Protein AF-A0A941DED6-F1 (afdb_monomer)

Sequence (105 aa):
MNHPIEPNIDALLRDVYDGPVADDGFTVRVMQKIPAQRKTHHSYLFIAFVVGLLALMWQVLSSSLFEKAWHDLAQAQFSVTVMVLFAVFFGASLLISAWVLTEAE

Structure (mmCIF, N/CA/C/O backbone):
data_AF-A0A941DED6-F1
#
_entry.id   AF-A0A941DED6-F1
#
loop_
_atom_site.group_PDB
_atom_site.id
_atom_site.type_symbol
_atom_site.label_atom_id
_atom_site.label_alt_id
_atom_site.label_comp_id
_atom_site.label_asym_id
_atom_site.label_entity_id
_atom_site.label_seq_id
_atom_site.pdbx_PDB_ins_code
_atom_site.Cartn_x
_atom_site.Cartn_y
_atom_site.Cartn_z
_atom_site.occupancy
_atom_site.B_iso_or_equiv
_atom_site.auth_seq_id
_atom_site.auth_comp_id
_atom_site.auth_asym_id
_atom_site.auth_atom_id
_atom_site.pdbx_PDB_model_num
ATOM 1 N N . MET A 1 1 ? 20.678 38.921 -19.010 1.00 34.88 1 MET A N 1
ATOM 2 C CA . MET A 1 1 ? 21.419 38.672 -20.264 1.00 34.88 1 MET A CA 1
ATOM 3 C C . MET A 1 1 ? 21.298 37.176 -20.524 1.00 34.88 1 MET A C 1
ATOM 5 O O . MET A 1 1 ? 21.997 36.413 -19.876 1.00 34.88 1 MET A O 1
ATOM 9 N N . ASN A 1 2 ? 20.315 36.749 -21.320 1.00 37.78 2 ASN A N 1
ATOM 10 C CA . ASN A 1 2 ? 20.010 35.327 -21.524 1.00 37.78 2 ASN A CA 1
ATOM 11 C C . ASN A 1 2 ? 20.616 34.888 -22.860 1.00 37.78 2 ASN A C 1
ATOM 13 O O . ASN A 1 2 ? 20.380 35.546 -23.872 1.00 37.78 2 ASN A O 1
ATOM 17 N N . HIS A 1 3 ? 21.422 33.824 -22.843 1.00 44.16 3 HIS A N 1
ATOM 18 C CA . HIS A 1 3 ? 22.011 33.234 -24.044 1.00 44.16 3 HIS A CA 1
ATOM 19 C C . HIS A 1 3 ? 20.897 32.792 -25.013 1.00 44.16 3 HIS A C 1
ATOM 21 O O . HIS A 1 3 ? 19.954 32.131 -24.569 1.00 44.16 3 HIS A O 1
ATOM 27 N N . PRO A 1 4 ? 20.963 33.157 -26.306 1.00 48.81 4 PRO A N 1
ATOM 28 C CA . PRO A 1 4 ? 20.027 32.657 -27.301 1.00 48.81 4 PRO A CA 1
ATOM 29 C C . PRO A 1 4 ? 20.240 31.149 -27.446 1.00 48.81 4 PRO A C 1
ATOM 31 O O . PRO A 1 4 ? 21.351 30.695 -27.707 1.00 48.81 4 PRO A O 1
ATOM 34 N N . ILE A 1 5 ? 19.172 30.390 -27.210 1.00 54.41 5 ILE A N 1
ATOM 35 C CA . ILE A 1 5 ? 19.123 28.941 -27.388 1.00 54.41 5 ILE A CA 1
ATOM 36 C C . ILE A 1 5 ? 19.431 28.668 -28.861 1.00 54.41 5 ILE A C 1
ATOM 38 O O . ILE A 1 5 ? 18.745 29.184 -29.745 1.00 54.41 5 ILE A O 1
ATOM 42 N N . GLU A 1 6 ? 20.515 27.934 -29.095 1.00 56.81 6 GLU A N 1
ATOM 43 C CA . GLU A 1 6 ? 21.020 27.591 -30.419 1.00 56.81 6 GLU A CA 1
ATOM 44 C C . GLU A 1 6 ? 19.907 26.992 -31.293 1.00 56.81 6 GLU A C 1
ATOM 46 O O . GLU A 1 6 ? 19.049 26.255 -30.793 1.00 56.81 6 GLU A O 1
ATOM 51 N N . PRO A 1 7 ? 19.882 27.327 -32.595 1.00 54.41 7 PRO A N 1
ATOM 52 C CA . PRO A 1 7 ? 18.883 26.810 -33.511 1.00 54.41 7 PRO A CA 1
ATOM 53 C C . PRO A 1 7 ? 18.941 25.284 -33.514 1.00 54.41 7 PRO A C 1
ATOM 55 O O . PRO A 1 7 ? 19.999 24.685 -33.684 1.00 54.41 7 PRO A O 1
ATOM 58 N N . ASN A 1 8 ? 17.764 24.707 -33.291 1.00 65.56 8 ASN A N 1
ATOM 59 C CA . ASN A 1 8 ? 17.436 23.292 -33.216 1.00 65.56 8 ASN A CA 1
ATOM 60 C C . ASN A 1 8 ? 18.309 22.429 -34.149 1.00 65.56 8 ASN A C 1
ATOM 62 O O . ASN A 1 8 ? 18.023 22.298 -35.341 1.00 65.56 8 ASN A O 1
ATOM 66 N N . ILE A 1 9 ? 19.381 21.864 -33.590 1.00 62.28 9 ILE A N 1
ATOM 67 C CA . ILE A 1 9 ? 20.373 21.034 -34.287 1.00 62.28 9 ILE A CA 1
ATOM 68 C C . ILE A 1 9 ? 19.690 19.875 -35.027 1.00 62.28 9 ILE A C 1
ATOM 70 O O . ILE A 1 9 ? 20.110 19.512 -36.126 1.00 62.28 9 ILE A O 1
ATOM 74 N N . ASP A 1 10 ? 18.577 19.369 -34.494 1.00 58.19 10 ASP A N 1
ATOM 75 C CA . ASP A 1 10 ? 17.808 18.289 -35.112 1.00 58.19 10 ASP A CA 1
ATOM 76 C C . ASP A 1 10 ? 17.194 18.698 -36.457 1.00 58.19 10 ASP A C 1
ATOM 78 O O . ASP A 1 10 ? 17.088 17.868 -37.359 1.00 58.19 10 ASP A O 1
ATOM 82 N N . ALA A 1 11 ? 16.817 19.970 -36.628 1.00 66.00 11 ALA A N 1
ATOM 83 C CA . ALA A 1 11 ? 16.271 20.469 -37.889 1.00 66.00 11 ALA A CA 1
ATOM 84 C C . ALA A 1 11 ? 17.352 20.563 -38.978 1.00 66.00 11 ALA A C 1
ATOM 86 O O . ALA A 1 11 ? 17.095 20.195 -40.120 1.00 66.00 11 ALA A O 1
ATOM 87 N N . LEU A 1 12 ? 18.570 20.988 -38.617 1.00 67.81 12 LEU A N 1
ATOM 88 C CA . LEU A 1 12 ? 19.715 21.017 -39.536 1.00 67.81 12 LEU A CA 1
ATOM 89 C C . LEU A 1 12 ? 20.204 19.609 -39.898 1.00 67.81 12 LEU A C 1
ATOM 91 O O . LEU A 1 12 ? 20.536 19.351 -41.052 1.00 67.81 12 LEU A O 1
ATOM 95 N N . LEU A 1 13 ? 20.230 18.683 -38.938 1.00 64.94 13 LEU A N 1
ATOM 96 C CA . LEU A 1 13 ? 20.637 17.297 -39.191 1.00 64.94 13 LEU A CA 1
ATOM 97 C C . LEU A 1 13 ? 19.670 16.577 -40.135 1.00 64.94 13 LEU A C 1
ATOM 99 O O . LEU A 1 13 ? 20.103 15.780 -40.966 1.00 64.94 13 LEU A O 1
ATOM 103 N N . ARG A 1 14 ? 18.375 16.882 -40.029 1.00 66.19 14 ARG A N 1
ATOM 104 C CA . ARG A 1 14 ? 17.320 16.260 -40.835 1.00 66.19 14 ARG A CA 1
ATOM 105 C C . ARG A 1 14 ? 17.222 16.806 -42.258 1.00 66.19 14 ARG A C 1
ATOM 107 O O . ARG A 1 14 ? 16.715 16.104 -43.120 1.00 66.19 14 ARG A O 1
ATOM 114 N N . ASP A 1 15 ? 17.713 18.021 -42.494 1.00 68.88 15 ASP A N 1
ATOM 115 C CA . ASP A 1 15 ? 17.823 18.616 -43.834 1.00 68.88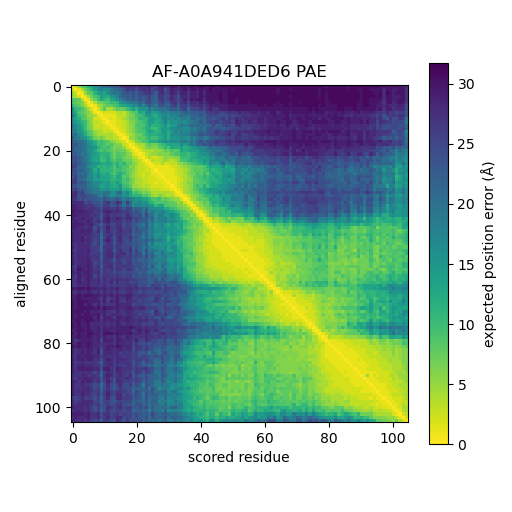 15 ASP A CA 1
ATOM 116 C C . ASP A 1 15 ? 19.013 18.033 -44.622 1.00 68.88 15 ASP A C 1
ATOM 118 O O . ASP A 1 15 ? 18.965 17.897 -45.841 1.00 68.88 15 ASP A O 1
ATOM 122 N N . VAL A 1 16 ? 20.084 17.634 -43.922 1.00 70.31 16 VAL A N 1
ATOM 123 C CA . VAL A 1 16 ? 21.308 17.091 -44.544 1.00 70.31 16 VAL A CA 1
ATOM 124 C C . VAL A 1 16 ? 21.257 15.570 -44.731 1.00 70.31 16 VAL A C 1
ATOM 126 O O . VAL A 1 16 ? 21.861 15.050 -45.670 1.00 70.31 16 VAL A O 1
ATOM 129 N N . TYR A 1 17 ? 20.547 14.844 -43.864 1.00 65.88 17 TYR A N 1
ATOM 130 C CA . TYR A 1 17 ? 20.418 13.388 -43.939 1.00 65.88 17 TYR A CA 1
ATOM 131 C C . TYR A 1 17 ? 18.974 12.968 -44.210 1.00 65.88 17 TYR A C 1
ATOM 133 O O . TYR A 1 17 ? 18.120 12.979 -43.324 1.00 65.88 17 TYR A O 1
ATOM 141 N N . ASP A 1 18 ? 18.729 12.530 -45.443 1.00 58.00 18 ASP A N 1
ATOM 142 C CA . ASP A 1 18 ? 17.421 12.077 -45.909 1.00 58.00 18 ASP A CA 1
ATOM 143 C C . ASP A 1 18 ? 17.224 10.583 -45.579 1.00 58.00 18 ASP A C 1
ATOM 145 O O . ASP A 1 18 ? 17.336 9.697 -46.428 1.00 58.00 18 ASP A O 1
ATOM 149 N N . GLY A 1 19 ? 17.035 10.276 -44.292 1.00 67.75 19 GLY A N 1
ATOM 150 C CA . GLY A 1 19 ? 16.7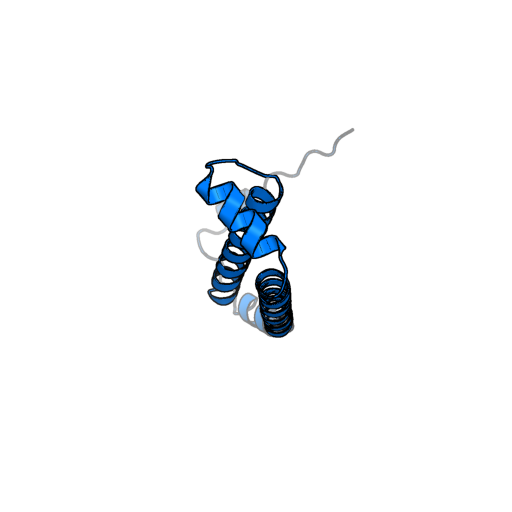10 8.922 -43.833 1.00 67.75 19 GLY A CA 1
ATOM 151 C C . GLY A 1 19 ? 17.388 8.489 -42.531 1.00 67.75 19 GLY A C 1
ATOM 152 O O . GLY A 1 19 ? 18.222 9.209 -41.980 1.00 67.75 19 GLY A O 1
ATOM 153 N N . PRO A 1 20 ? 17.017 7.308 -41.998 1.00 64.06 20 PRO A N 1
ATOM 154 C CA . PRO A 1 20 ? 17.638 6.763 -40.798 1.00 64.06 20 PRO A CA 1
ATOM 155 C C . PRO A 1 20 ? 19.137 6.550 -41.041 1.00 64.06 20 PRO A C 1
ATOM 157 O O . PRO A 1 20 ? 19.533 5.751 -41.889 1.00 64.06 20 PRO A O 1
ATOM 160 N N . VAL A 1 21 ? 19.966 7.282 -40.293 1.00 70.88 21 VAL A N 1
ATOM 161 C CA . VAL A 1 21 ? 21.425 7.144 -40.327 1.00 70.88 21 VAL A CA 1
ATOM 162 C C . VAL A 1 21 ? 21.786 5.720 -39.908 1.00 70.88 21 VAL A C 1
ATOM 164 O O . VAL A 1 21 ? 21.278 5.217 -38.904 1.00 70.88 21 VAL A O 1
ATOM 167 N N . ALA A 1 22 ? 22.644 5.059 -40.690 1.00 73.19 22 ALA A N 1
ATOM 168 C CA . ALA A 1 22 ? 23.126 3.726 -40.362 1.00 73.19 22 ALA A CA 1
ATOM 169 C C . ALA A 1 22 ? 23.844 3.767 -39.004 1.00 73.19 22 ALA A C 1
ATOM 171 O O . ALA A 1 22 ? 24.854 4.441 -38.837 1.00 73.19 22 ALA A O 1
ATOM 172 N N . ASP A 1 23 ? 23.293 3.060 -38.020 1.00 75.06 23 ASP A N 1
ATOM 173 C CA . ASP A 1 23 ? 23.803 3.040 -36.647 1.00 75.06 23 ASP A CA 1
ATOM 174 C C . ASP A 1 23 ? 25.085 2.193 -36.514 1.00 75.06 23 ASP A C 1
ATOM 176 O O . ASP A 1 23 ? 25.747 2.240 -35.485 1.00 75.06 23 ASP A O 1
ATOM 180 N N . ASP A 1 24 ? 25.451 1.386 -37.520 1.00 78.06 24 ASP A N 1
ATOM 181 C CA . ASP A 1 24 ? 26.610 0.470 -37.508 1.00 78.06 24 ASP A CA 1
ATOM 182 C C . ASP A 1 24 ? 26.726 -0.383 -36.225 1.00 78.06 24 ASP A C 1
ATOM 184 O O . ASP A 1 24 ? 27.813 -0.785 -35.781 1.00 78.06 24 ASP A O 1
ATOM 188 N N . GLY A 1 25 ? 25.585 -0.654 -35.585 1.00 79.38 25 GLY A N 1
ATOM 189 C CA . GLY A 1 25 ? 25.496 -1.353 -34.308 1.00 79.38 25 GLY A CA 1
ATOM 190 C C . GLY A 1 25 ? 26.038 -0.562 -33.112 1.00 79.38 25 GLY A C 1
ATOM 191 O O . GLY A 1 25 ? 26.358 -1.171 -32.090 1.00 79.38 25 GLY A O 1
ATOM 192 N N . PHE A 1 26 ? 26.185 0.761 -33.212 1.00 81.56 26 PHE A N 1
ATOM 193 C CA . PHE A 1 26 ? 26.554 1.645 -32.107 1.00 81.56 26 PHE A CA 1
ATOM 194 C C . PHE A 1 26 ? 25.526 1.549 -30.982 1.00 81.56 26 PHE A C 1
ATOM 196 O O . PHE A 1 26 ? 25.913 1.239 -29.855 1.00 81.56 26 PHE A O 1
ATOM 203 N N . THR A 1 27 ? 24.236 1.684 -31.290 1.00 79.56 27 THR A N 1
ATOM 204 C CA . THR A 1 27 ? 23.146 1.535 -30.318 1.00 79.56 27 THR A CA 1
ATOM 205 C C . THR A 1 27 ? 23.193 0.158 -29.665 1.00 79.56 27 THR A C 1
ATOM 207 O O . THR A 1 27 ? 23.118 0.068 -28.445 1.00 79.56 27 THR A O 1
ATOM 210 N N . VAL A 1 28 ? 23.438 -0.915 -30.428 1.00 81.00 28 VAL A N 1
ATOM 211 C CA . VAL A 1 28 ? 23.576 -2.282 -29.883 1.00 81.00 28 VAL A CA 1
ATOM 212 C C . VAL A 1 28 ? 24.761 -2.394 -28.915 1.00 81.00 28 VAL A C 1
ATOM 214 O O . VAL A 1 28 ? 24.609 -2.922 -27.813 1.00 81.00 28 VAL A O 1
ATOM 217 N N . ARG A 1 29 ? 25.937 -1.871 -29.287 1.00 83.25 29 ARG A N 1
ATOM 218 C CA . ARG A 1 29 ? 27.141 -1.880 -28.432 1.00 83.25 29 ARG A CA 1
ATOM 219 C C . ARG A 1 29 ? 26.973 -1.025 -27.176 1.00 83.25 29 ARG A C 1
ATOM 221 O O . ARG A 1 29 ? 27.519 -1.375 -26.130 1.00 83.25 29 ARG A O 1
ATOM 228 N N . VAL A 1 30 ? 26.242 0.085 -27.272 1.00 83.50 30 VAL A N 1
ATOM 229 C CA . VAL A 1 30 ? 25.889 0.928 -26.125 1.00 83.50 30 VAL A CA 1
ATOM 230 C C . VAL A 1 30 ? 24.920 0.178 -25.216 1.00 83.50 30 VAL A C 1
ATOM 232 O O . VAL A 1 30 ? 25.222 0.026 -24.036 1.00 83.50 30 VAL A O 1
ATOM 235 N N . MET A 1 31 ? 23.835 -0.384 -25.759 1.00 79.69 31 MET A N 1
ATOM 236 C CA . MET A 1 31 ? 22.840 -1.149 -24.995 1.00 79.69 31 MET A CA 1
ATOM 237 C C . MET A 1 31 ? 23.474 -2.328 -24.242 1.00 79.69 31 MET A C 1
ATOM 239 O O . MET A 1 31 ? 23.135 -2.571 -23.090 1.00 79.69 31 MET A O 1
ATOM 243 N N . GLN A 1 32 ? 24.438 -3.024 -24.857 1.00 80.88 32 GLN A N 1
ATOM 244 C CA . GLN A 1 32 ? 25.176 -4.133 -24.234 1.00 80.88 32 GLN A CA 1
ATOM 245 C C . GLN A 1 32 ? 26.105 -3.704 -23.088 1.00 80.88 32 GLN A C 1
ATOM 247 O O . GLN A 1 32 ? 26.443 -4.525 -22.237 1.00 80.88 32 GLN A O 1
ATOM 252 N N . LYS A 1 33 ? 26.546 -2.441 -23.067 1.00 80.94 33 LYS A N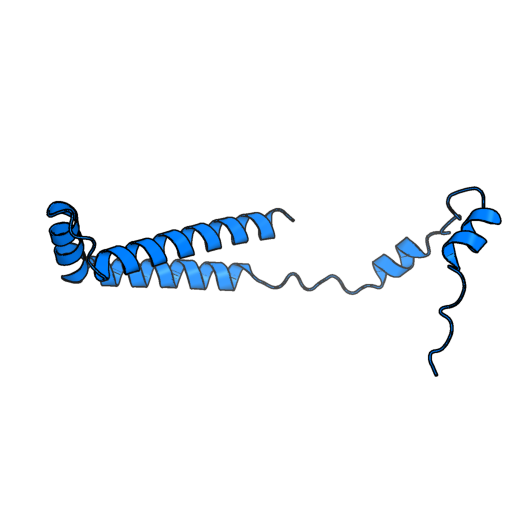 1
ATOM 253 C CA . LYS A 1 33 ? 27.391 -1.886 -21.997 1.00 80.94 33 LYS A CA 1
ATOM 254 C C . LYS A 1 33 ? 26.593 -1.268 -20.857 1.00 80.94 33 LYS A C 1
ATOM 256 O O . LYS A 1 33 ? 27.176 -1.005 -19.804 1.00 80.94 33 LYS A O 1
ATOM 261 N N . ILE A 1 34 ? 25.296 -1.025 -21.042 1.00 75.06 34 ILE A N 1
ATOM 262 C CA . ILE A 1 34 ? 24.440 -0.551 -19.959 1.00 75.06 34 ILE A CA 1
ATOM 263 C C . ILE A 1 34 ? 24.289 -1.717 -18.973 1.00 75.06 34 ILE A C 1
ATOM 265 O O . ILE A 1 34 ? 23.822 -2.787 -19.370 1.00 75.06 34 ILE A O 1
ATOM 269 N N . PRO A 1 35 ? 24.715 -1.562 -17.704 1.00 71.62 35 PRO A N 1
ATOM 270 C CA . PRO A 1 35 ? 24.547 -2.616 -16.717 1.00 71.62 35 PRO A CA 1
ATOM 271 C C . PRO A 1 35 ? 23.063 -2.960 -16.643 1.00 71.62 35 PRO A C 1
ATOM 273 O O . PRO A 1 35 ? 22.233 -2.056 -16.527 1.00 71.62 35 PRO A O 1
ATOM 276 N N . ALA A 1 36 ? 22.745 -4.257 -16.741 1.00 66.69 36 ALA A N 1
ATOM 277 C CA . ALA A 1 36 ? 21.378 -4.746 -16.636 1.00 66.69 36 ALA A CA 1
ATOM 278 C C . ALA A 1 36 ? 20.718 -4.052 -15.446 1.00 66.69 36 ALA A C 1
ATOM 280 O O . ALA A 1 36 ? 21.251 -4.114 -14.330 1.00 66.69 36 ALA A O 1
ATOM 281 N N . GLN A 1 37 ? 19.620 -3.332 -15.707 1.00 60.97 37 GLN A N 1
ATOM 282 C CA . GLN A 1 37 ? 18.869 -2.664 -14.655 1.00 60.97 37 GLN A CA 1
ATOM 283 C C . GLN A 1 37 ? 18.659 -3.695 -13.557 1.00 60.97 37 GLN A C 1
ATOM 285 O O . GLN A 1 37 ? 18.135 -4.783 -13.811 1.00 60.97 37 GLN A O 1
ATOM 290 N N . ARG A 1 38 ? 19.170 -3.399 -12.356 1.00 57.12 38 ARG A N 1
ATOM 291 C CA . ARG A 1 38 ? 18.923 -4.237 -11.190 1.00 57.12 38 ARG A CA 1
ATOM 292 C C . ARG A 1 38 ? 17.412 -4.308 -11.093 1.00 57.12 38 ARG A C 1
ATOM 294 O O . ARG A 1 38 ? 16.806 -3.304 -10.741 1.00 57.12 38 ARG A O 1
ATOM 301 N N . LYS A 1 39 ? 16.827 -5.451 -11.464 1.00 60.69 39 LYS A N 1
ATOM 302 C CA . LYS A 1 39 ? 15.418 -5.737 -11.230 1.00 60.69 39 LYS A CA 1
ATOM 303 C C . LYS A 1 39 ? 15.262 -5.650 -9.728 1.00 60.69 39 LYS A C 1
ATOM 305 O O . LYS A 1 39 ? 15.644 -6.568 -9.001 1.00 60.69 39 LYS A O 1
ATOM 310 N N . THR A 1 40 ? 14.880 -4.470 -9.254 1.00 57.94 40 THR A N 1
ATOM 311 C CA . THR A 1 40 ? 14.694 -4.222 -7.838 1.00 57.94 40 THR A CA 1
ATOM 312 C C . THR A 1 40 ? 13.687 -5.265 -7.407 1.00 57.94 40 THR A C 1
ATOM 314 O O . THR A 1 40 ? 12.703 -5.510 -8.105 1.00 57.94 40 THR A O 1
ATOM 317 N N . HIS A 1 41 ? 14.004 -5.958 -6.322 1.00 62.47 41 HIS A N 1
ATOM 318 C CA . HIS A 1 41 ? 13.290 -7.136 -5.852 1.00 62.47 41 HIS A CA 1
ATOM 319 C C . HIS A 1 41 ? 11.971 -6.705 -5.198 1.00 62.47 41 HIS A C 1
ATOM 321 O O . HIS A 1 41 ? 11.716 -6.958 -4.021 1.00 62.47 41 HIS A O 1
ATOM 327 N N . HIS A 1 42 ? 11.156 -5.978 -5.961 1.00 64.75 42 HIS A N 1
ATOM 328 C CA . HIS A 1 42 ? 9.907 -5.378 -5.547 1.00 64.75 42 HIS A CA 1
ATOM 329 C C . HIS A 1 42 ? 8.988 -6.458 -4.945 1.00 64.75 42 HIS A C 1
ATOM 331 O O . HIS A 1 42 ? 8.181 -6.154 -4.070 1.00 64.75 42 HIS A O 1
ATOM 337 N N . SER A 1 43 ? 9.146 -7.728 -5.351 1.00 69.62 43 SER A N 1
ATOM 338 C CA . SER A 1 43 ? 8.370 -8.851 -4.823 1.00 69.62 43 SER A CA 1
ATOM 339 C C . SER A 1 43 ? 8.434 -8.960 -3.295 1.00 69.62 43 SER A C 1
ATOM 341 O O . SER A 1 43 ? 7.427 -9.285 -2.673 1.00 69.62 43 SER A O 1
ATOM 343 N N . TYR A 1 44 ? 9.562 -8.619 -2.657 1.00 77.25 44 TYR A N 1
ATOM 344 C CA . TYR A 1 44 ? 9.664 -8.641 -1.194 1.00 77.25 44 TYR A CA 1
ATOM 345 C C . TYR A 1 44 ? 8.835 -7.539 -0.530 1.00 77.25 44 TYR A C 1
ATOM 347 O O . TYR A 1 44 ? 8.250 -7.777 0.526 1.00 77.25 44 TYR A O 1
ATOM 355 N N . LEU A 1 45 ? 8.748 -6.357 -1.147 1.00 75.75 45 LEU A N 1
ATOM 356 C CA . LEU A 1 45 ? 7.901 -5.271 -0.648 1.00 75.75 45 LEU A CA 1
ATOM 357 C C . LEU A 1 45 ? 6.422 -5.635 -0.777 1.00 75.75 45 LEU A C 1
ATOM 359 O O . LEU A 1 45 ? 5.657 -5.403 0.157 1.00 75.75 45 LEU A O 1
ATOM 363 N N . PHE A 1 46 ? 6.037 -6.270 -1.885 1.00 78.94 46 PHE A N 1
ATOM 364 C CA . PHE A 1 46 ? 4.672 -6.753 -2.068 1.00 78.94 46 PHE A CA 1
ATOM 365 C C . PHE A 1 46 ? 4.299 -7.829 -1.049 1.00 78.94 46 PHE A C 1
ATOM 367 O O . PHE A 1 46 ? 3.248 -7.743 -0.417 1.00 78.94 46 PHE A O 1
ATOM 374 N N . ILE A 1 47 ? 5.181 -8.806 -0.818 1.00 81.38 47 ILE A N 1
ATOM 375 C CA . ILE A 1 47 ? 4.961 -9.845 0.195 1.00 81.38 47 ILE A CA 1
ATOM 376 C C . ILE A 1 47 ? 4.810 -9.213 1.583 1.00 81.38 47 ILE A C 1
ATOM 378 O O . ILE A 1 47 ? 3.855 -9.525 2.293 1.00 81.38 47 ILE A O 1
ATOM 382 N N . ALA A 1 48 ? 5.704 -8.295 1.964 1.00 81.88 48 ALA A N 1
ATOM 383 C CA . ALA A 1 48 ? 5.617 -7.602 3.249 1.00 81.88 48 ALA A CA 1
ATOM 384 C C . ALA A 1 48 ? 4.301 -6.818 3.394 1.00 81.88 48 ALA A C 1
ATOM 386 O O . ALA A 1 48 ? 3.685 -6.842 4.461 1.00 81.88 48 ALA A O 1
ATOM 387 N N . PHE A 1 49 ? 3.839 -6.180 2.316 1.00 82.38 49 PHE A N 1
ATOM 388 C CA . PHE A 1 49 ? 2.562 -5.475 2.290 1.00 82.38 49 PHE A CA 1
ATOM 389 C C . PHE A 1 49 ? 1.377 -6.425 2.490 1.00 82.38 49 PHE A C 1
ATOM 391 O O . PHE A 1 49 ? 0.564 -6.189 3.381 1.00 82.38 49 PHE A O 1
ATOM 398 N N . VAL A 1 50 ? 1.303 -7.526 1.734 1.00 85.12 50 VAL A N 1
ATOM 399 C CA . VAL A 1 50 ? 0.227 -8.527 1.858 1.00 85.12 50 VAL A CA 1
ATOM 400 C C . VAL A 1 50 ? 0.181 -9.114 3.270 1.00 85.12 50 VAL A C 1
ATOM 402 O O . VAL A 1 50 ? -0.893 -9.217 3.862 1.00 85.12 50 VAL A O 1
ATOM 405 N N . VAL A 1 51 ? 1.342 -9.449 3.840 1.00 87.25 51 VAL A N 1
ATOM 406 C CA . VAL A 1 51 ? 1.444 -9.974 5.210 1.00 87.25 51 VAL A CA 1
ATOM 407 C C . VAL A 1 51 ? 0.960 -8.943 6.234 1.00 87.25 51 VAL A C 1
ATOM 409 O O . VAL A 1 51 ? 0.178 -9.286 7.122 1.00 87.25 51 VAL A O 1
ATOM 412 N N . GLY A 1 52 ? 1.367 -7.678 6.099 1.00 85.06 52 GLY A N 1
ATOM 413 C CA . GLY A 1 52 ? 0.908 -6.598 6.976 1.00 85.06 52 GLY A CA 1
ATOM 414 C C . GLY A 1 52 ? -0.601 -6.358 6.882 1.00 85.06 52 GLY A C 1
ATOM 415 O O . GLY A 1 52 ? -1.259 -6.146 7.899 1.00 85.06 52 GLY A O 1
ATOM 416 N N . LEU A 1 53 ? -1.164 -6.460 5.679 1.00 84.88 53 LEU A N 1
ATOM 417 C CA . LEU A 1 53 ? -2.596 -6.299 5.431 1.00 84.88 53 LEU A CA 1
ATOM 418 C C . LEU A 1 53 ? -3.408 -7.423 6.073 1.00 84.88 53 LEU A C 1
ATOM 420 O O . LEU A 1 53 ? -4.405 -7.160 6.744 1.00 84.88 53 LEU A O 1
ATOM 424 N N . LEU A 1 54 ? -2.944 -8.666 5.937 1.00 85.81 54 LEU A N 1
ATOM 425 C CA . LEU A 1 54 ? -3.551 -9.823 6.594 1.00 85.81 54 LEU A CA 1
ATOM 426 C C . LEU A 1 54 ? -3.498 -9.697 8.118 1.00 85.81 54 LEU A C 1
ATOM 428 O O . LEU A 1 54 ? -4.507 -9.938 8.778 1.00 85.81 54 LEU A O 1
ATOM 432 N N . ALA A 1 55 ? -2.362 -9.272 8.676 1.00 86.06 55 ALA A N 1
ATOM 433 C CA . ALA A 1 55 ? -2.227 -9.047 10.114 1.00 86.06 55 ALA A CA 1
ATOM 434 C C . ALA A 1 55 ? -3.181 -7.946 10.608 1.00 86.06 55 ALA A C 1
ATOM 436 O O . ALA A 1 55 ? -3.855 -8.117 11.624 1.00 86.06 55 ALA A O 1
ATOM 437 N N . LEU A 1 56 ? -3.296 -6.845 9.860 1.00 83.25 56 LEU A N 1
ATOM 438 C CA . LEU A 1 56 ? -4.211 -5.755 10.182 1.00 83.25 56 LEU A CA 1
ATOM 439 C C . LEU A 1 56 ? -5.678 -6.202 10.102 1.00 83.25 56 LEU A C 1
ATOM 441 O O . LEU A 1 56 ? -6.449 -5.924 11.019 1.00 83.25 56 LEU A O 1
ATOM 445 N N . MET A 1 57 ? -6.066 -6.939 9.056 1.00 82.19 57 MET A N 1
ATOM 446 C CA . MET A 1 57 ? -7.418 -7.497 8.943 1.00 82.19 57 MET A CA 1
ATOM 447 C C . MET A 1 57 ? -7.727 -8.472 10.076 1.00 82.19 57 MET A C 1
ATOM 449 O O . MET A 1 57 ? -8.816 -8.410 10.642 1.00 82.19 57 MET A O 1
ATOM 453 N N . TRP A 1 58 ? -6.773 -9.332 10.436 1.00 84.38 58 TRP A N 1
ATOM 454 C CA . TRP A 1 58 ? -6.921 -10.262 11.552 1.00 84.38 58 TRP A CA 1
ATOM 455 C C . TRP A 1 58 ? -7.16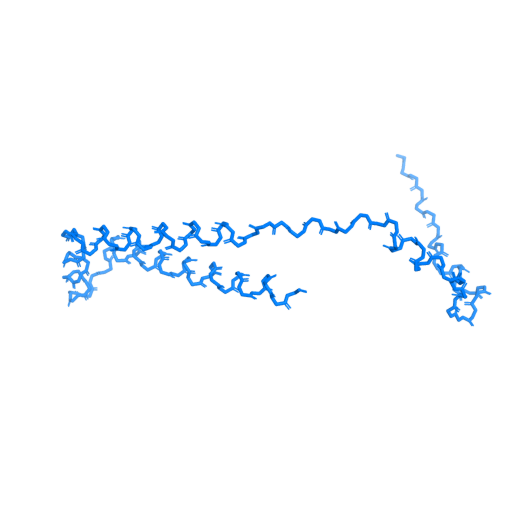5 -9.518 12.866 1.00 84.38 58 TRP A C 1
ATOM 457 O O . TRP A 1 58 ? -8.093 -9.841 13.609 1.00 84.38 58 TRP A O 1
ATOM 467 N N . GLN A 1 59 ? -6.378 -8.471 13.120 1.00 83.62 59 GLN A N 1
ATOM 468 C CA . GLN A 1 59 ? -6.531 -7.633 14.302 1.00 83.62 59 GLN A CA 1
ATOM 469 C C . GLN A 1 59 ? -7.910 -6.960 14.334 1.00 83.62 59 GLN A C 1
ATOM 471 O O . GLN A 1 59 ? -8.582 -7.003 15.364 1.00 83.62 59 GLN A O 1
ATOM 476 N N . VAL A 1 60 ? -8.366 -6.398 13.210 1.00 81.31 60 VAL A N 1
ATOM 477 C CA . VAL A 1 60 ? -9.685 -5.756 13.117 1.00 81.31 60 VAL A CA 1
ATOM 478 C C . VAL A 1 60 ? -10.811 -6.763 13.351 1.00 81.31 60 VAL A C 1
ATOM 480 O O . VAL A 1 60 ? -11.696 -6.469 14.153 1.00 81.31 60 VAL A O 1
ATOM 483 N N . LEU A 1 61 ? -10.754 -7.952 12.738 1.00 78.50 61 LEU A N 1
ATOM 484 C CA . LEU A 1 61 ? -11.750 -9.014 12.942 1.00 78.50 61 LEU A CA 1
ATOM 485 C C . LEU A 1 61 ? -11.801 -9.501 14.394 1.00 78.50 61 LEU A C 1
ATOM 487 O O . LEU A 1 61 ? -12.880 -9.777 14.905 1.00 78.50 61 LEU A O 1
ATOM 491 N N . SER A 1 62 ? -10.646 -9.603 15.056 1.00 79.56 62 SER A N 1
ATOM 492 C CA . SER A 1 62 ? -10.566 -10.017 16.465 1.00 79.56 62 SER A CA 1
ATOM 493 C C . SER A 1 62 ? -11.041 -8.948 17.454 1.00 79.56 62 SER A C 1
ATOM 495 O O . SER A 1 62 ? -11.213 -9.229 18.638 1.00 79.56 62 SER A O 1
ATOM 497 N N . SER A 1 63 ? -11.226 -7.713 16.988 1.00 78.31 63 SER A N 1
ATOM 498 C CA . SER A 1 63 ? -11.562 -6.569 17.829 1.00 78.31 63 SER A CA 1
ATOM 499 C C . SER A 1 63 ? -13.044 -6.210 17.738 1.00 78.31 63 SER A C 1
ATOM 501 O O . SER A 1 63 ? -13.688 -6.389 16.705 1.00 78.31 63 SER A O 1
ATOM 503 N N . SER A 1 64 ? -13.568 -5.565 18.784 1.00 79.56 64 SER A N 1
ATOM 504 C CA . SER A 1 64 ? -14.922 -4.991 18.784 1.00 79.56 64 SER A CA 1
ATOM 505 C C . SER A 1 64 ? -15.113 -3.859 17.763 1.00 79.56 64 SER A C 1
ATOM 507 O O . SER A 1 64 ? -16.226 -3.367 17.584 1.00 79.56 64 SER A O 1
ATOM 509 N N . LEU A 1 65 ? -14.048 -3.437 17.065 1.00 76.06 65 LEU A N 1
ATOM 510 C CA . LEU A 1 65 ? -14.134 -2.453 15.988 1.00 76.06 65 LEU A CA 1
ATOM 511 C C . LEU A 1 65 ? -14.947 -2.981 14.808 1.00 76.06 65 LEU A C 1
ATOM 513 O O . LEU A 1 65 ? -15.668 -2.198 14.197 1.00 76.06 65 LEU A O 1
ATOM 517 N N . PHE A 1 66 ? -14.866 -4.281 14.506 1.00 77.62 66 PHE A N 1
ATOM 518 C CA . PHE A 1 66 ? -15.664 -4.874 13.435 1.00 77.62 66 PHE A CA 1
ATOM 519 C C . PHE A 1 66 ? -17.151 -4.891 13.796 1.00 77.62 66 PHE A C 1
ATOM 521 O O . PHE A 1 66 ? -17.977 -4.447 13.004 1.00 77.62 66 PHE A O 1
ATOM 528 N N . GLU A 1 67 ? -17.488 -5.313 15.016 1.00 81.31 67 GLU A N 1
ATOM 529 C CA . GLU A 1 67 ? -18.870 -5.294 15.508 1.00 81.31 67 GLU A CA 1
ATOM 530 C C . GLU A 1 67 ? -19.438 -3.874 15.537 1.00 81.31 67 GLU A C 1
ATOM 532 O O . GLU A 1 67 ? -20.567 -3.647 15.103 1.00 81.31 67 GLU A O 1
ATOM 537 N N . LYS A 1 68 ? -18.637 -2.897 15.979 1.00 80.38 68 LYS A N 1
ATOM 538 C CA . LYS A 1 68 ? -19.037 -1.489 16.006 1.00 80.38 68 LYS A CA 1
ATOM 539 C C . LYS A 1 68 ? -19.226 -0.919 14.602 1.00 80.38 68 LYS A C 1
ATOM 541 O O . LYS A 1 68 ? -20.232 -0.271 14.349 1.00 80.38 68 LYS A O 1
ATOM 546 N N . ALA A 1 69 ? -18.310 -1.204 13.678 1.00 78.38 69 ALA A N 1
ATOM 547 C CA . ALA A 1 69 ? -18.445 -0.791 12.284 1.00 78.38 69 ALA A CA 1
ATOM 548 C C . ALA A 1 69 ? -19.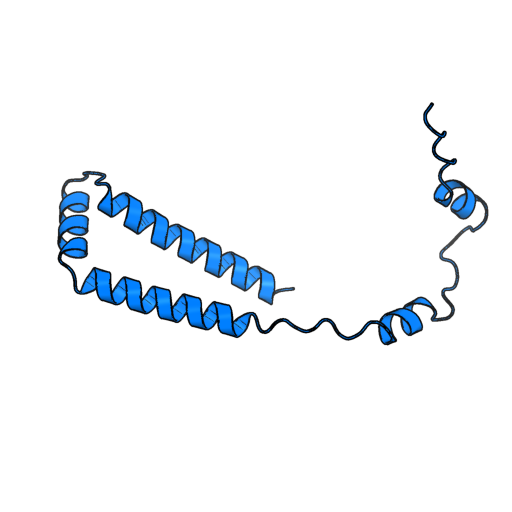670 -1.434 11.617 1.00 78.38 69 ALA A C 1
ATOM 550 O O . ALA A 1 69 ? -20.378 -0.763 10.871 1.00 78.38 69 ALA A O 1
ATOM 551 N N . TRP A 1 70 ? -19.943 -2.708 11.907 1.00 81.19 70 TRP A N 1
ATOM 552 C CA . TRP A 1 70 ? -21.121 -3.418 11.411 1.00 81.19 70 TRP A CA 1
ATOM 553 C C . TRP A 1 70 ? -22.417 -2.817 11.956 1.00 81.19 70 TRP A C 1
ATOM 555 O O . TRP A 1 70 ? -23.374 -2.619 11.209 1.00 81.19 70 TRP A O 1
ATOM 5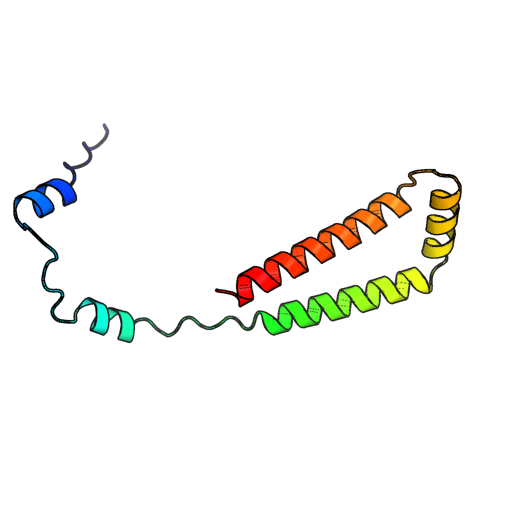65 N N . HIS A 1 71 ? -22.437 -2.482 13.245 1.00 84.12 71 HIS A N 1
ATOM 566 C CA . HIS A 1 71 ? -23.580 -1.842 13.880 1.00 84.12 71 HIS A CA 1
ATOM 567 C C . HIS A 1 71 ? -23.824 -0.430 13.330 1.00 84.12 71 HIS A C 1
ATOM 569 O O . HIS A 1 71 ? -24.953 -0.110 12.964 1.00 84.12 71 HIS A O 1
ATOM 575 N N . ASP A 1 72 ? -22.771 0.379 13.194 1.00 82.31 72 ASP A N 1
ATOM 576 C CA . ASP A 1 72 ? -22.846 1.729 12.623 1.00 82.31 72 ASP A CA 1
ATOM 577 C C . ASP A 1 72 ? -23.337 1.678 11.163 1.00 82.31 72 ASP A C 1
ATOM 579 O O . ASP A 1 72 ? -24.219 2.445 10.771 1.00 82.31 72 ASP A O 1
ATOM 583 N N . LEU A 1 73 ? -22.852 0.711 10.372 1.00 80.81 73 LEU A N 1
ATOM 584 C CA . LEU A 1 73 ? -23.295 0.495 8.992 1.00 80.81 73 LEU A CA 1
ATOM 585 C C . LEU A 1 73 ? -24.766 0.051 8.917 1.00 80.81 73 LEU A C 1
ATOM 587 O O . LEU A 1 73 ? -25.511 0.547 8.073 1.00 80.81 73 LEU A O 1
ATOM 591 N N . ALA A 1 74 ? -25.202 -0.842 9.812 1.00 83.75 74 ALA A N 1
ATOM 592 C CA . ALA A 1 74 ? -26.593 -1.293 9.897 1.00 83.75 74 ALA A CA 1
ATOM 593 C C . ALA A 1 74 ? -2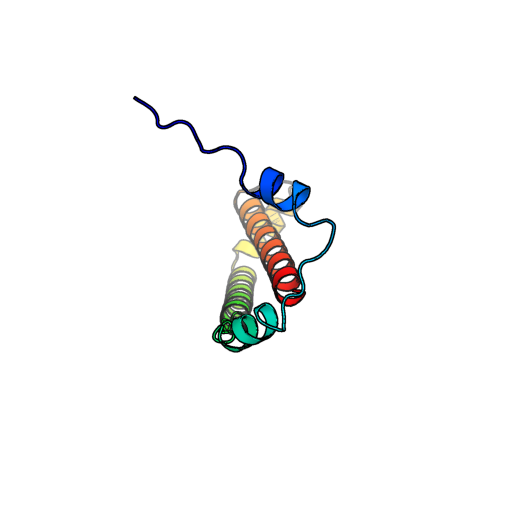7.555 -0.159 10.288 1.00 83.75 74 ALA A C 1
ATOM 595 O O . ALA A 1 74 ? -28.716 -0.164 9.882 1.00 83.75 74 ALA A O 1
ATOM 596 N N . GLN A 1 75 ? -27.066 0.836 11.030 1.00 87.56 75 GLN A N 1
ATOM 597 C CA . GLN A 1 75 ? -27.804 2.061 11.339 1.00 87.56 75 GLN A CA 1
ATOM 598 C C . GLN A 1 75 ? -27.687 3.142 10.248 1.00 87.56 75 GLN A C 1
ATOM 600 O O . GLN A 1 75 ? -28.176 4.255 10.442 1.00 87.56 75 GLN A O 1
ATOM 605 N N . ALA A 1 76 ? -27.045 2.839 9.111 1.00 79.75 76 ALA A N 1
ATOM 606 C CA . ALA A 1 76 ? -26.714 3.790 8.046 1.00 79.75 76 ALA A CA 1
ATOM 607 C C . ALA A 1 76 ? -25.935 5.026 8.544 1.00 79.75 76 ALA A C 1
ATOM 609 O O . ALA A 1 76 ? -25.973 6.095 7.929 1.00 79.75 76 ALA A O 1
ATOM 610 N N . GLN A 1 77 ? -25.213 4.887 9.658 1.00 80.19 77 GLN A N 1
ATOM 611 C CA . GLN A 1 77 ? -24.369 5.937 10.202 1.00 80.19 77 GLN A CA 1
ATOM 612 C C . GLN A 1 77 ? -22.968 5.817 9.608 1.00 80.19 77 GLN A C 1
ATOM 614 O O . GLN A 1 77 ? -22.241 4.848 9.829 1.00 80.19 77 GLN A O 1
ATOM 619 N N . PHE A 1 78 ? -22.562 6.846 8.865 1.00 74.00 78 PHE A N 1
ATOM 620 C CA . PHE A 1 78 ? -21.190 6.985 8.385 1.00 74.00 78 PHE A CA 1
ATOM 621 C C . PHE A 1 78 ? -20.281 7.431 9.532 1.00 74.00 78 PHE A C 1
ATOM 623 O O . PHE A 1 78 ? -19.911 8.596 9.665 1.00 74.00 78 PHE A O 1
ATOM 630 N N . SER A 1 79 ? -19.954 6.474 10.391 1.00 78.06 79 SER A N 1
ATOM 631 C CA . SER A 1 79 ? -18.996 6.637 11.474 1.00 78.06 79 SER A CA 1
ATOM 632 C C . SER A 1 79 ? -17.567 6.704 10.931 1.00 78.06 79 SER A C 1
ATOM 634 O O . SER A 1 79 ? -17.238 6.105 9.901 1.00 78.06 79 SER A O 1
ATOM 636 N N . VAL A 1 80 ? -16.684 7.400 11.653 1.00 79.75 80 VAL A N 1
ATOM 637 C CA . VAL A 1 80 ? -15.256 7.539 11.305 1.00 79.75 80 VAL A CA 1
ATOM 638 C C . VAL A 1 80 ? -14.605 6.166 11.115 1.00 79.75 80 VAL A C 1
ATOM 640 O O . VAL A 1 80 ? -13.780 5.988 10.223 1.00 79.75 80 VAL A O 1
ATOM 643 N N . THR A 1 81 ? -15.022 5.167 11.897 1.00 78.38 81 THR A N 1
ATOM 644 C CA . THR A 1 81 ? -14.525 3.790 11.793 1.00 78.38 81 THR A CA 1
ATOM 645 C C . THR A 1 81 ? -14.842 3.158 10.434 1.00 78.38 81 THR A C 1
ATOM 647 O O . THR A 1 81 ? -13.968 2.526 9.845 1.00 78.38 81 THR A O 1
ATOM 650 N N . VAL A 1 82 ? -16.047 3.377 9.896 1.00 78.62 82 VAL A N 1
ATOM 651 C CA . VAL A 1 82 ? -16.454 2.875 8.571 1.00 78.62 82 VAL A CA 1
ATOM 652 C C . VAL A 1 82 ? -15.649 3.565 7.469 1.00 78.62 82 VAL A C 1
ATOM 654 O O . VAL A 1 82 ? -15.159 2.904 6.555 1.00 78.62 82 VAL A O 1
ATOM 657 N N . MET A 1 83 ? -15.446 4.881 7.586 1.00 82.44 83 MET A N 1
ATOM 658 C CA . MET A 1 83 ? -14.624 5.656 6.649 1.00 82.44 83 MET A CA 1
ATOM 659 C C . MET A 1 83 ? -13.171 5.170 6.608 1.00 82.44 83 MET A C 1
ATOM 661 O O . MET A 1 83 ? -12.620 4.973 5.526 1.00 82.44 83 MET A O 1
ATOM 665 N N . VAL A 1 84 ? -12.561 4.936 7.774 1.00 82.44 84 VAL A N 1
ATOM 666 C CA . VAL A 1 84 ? -11.194 4.403 7.869 1.00 82.44 84 VAL A CA 1
ATOM 667 C C . VAL A 1 84 ? -11.113 3.011 7.244 1.00 82.44 84 VAL A C 1
ATOM 669 O O . VAL A 1 84 ? -10.181 2.742 6.489 1.00 82.44 84 VAL A O 1
ATOM 672 N N . LEU A 1 85 ? -12.102 2.147 7.489 1.00 80.50 85 LEU A N 1
ATOM 673 C CA . LEU A 1 85 ? -12.141 0.808 6.901 1.00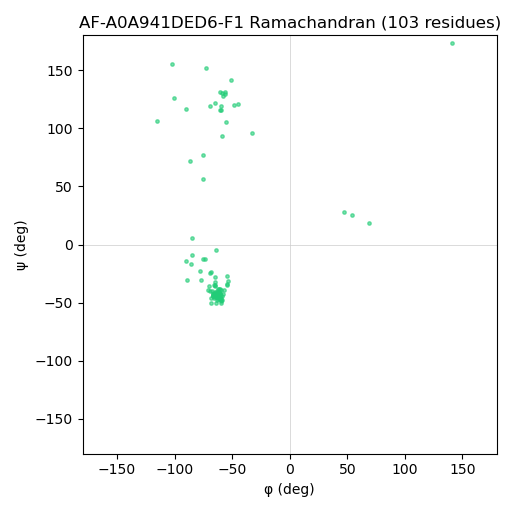 80.50 85 LEU A CA 1
ATOM 674 C C . LEU A 1 85 ? -12.190 0.871 5.365 1.00 80.50 85 LEU A C 1
ATOM 676 O O . LEU A 1 85 ? -11.401 0.210 4.690 1.00 80.50 85 LEU A O 1
ATOM 680 N N . PHE A 1 86 ? -13.065 1.717 4.813 1.00 83.69 86 PHE A N 1
ATOM 681 C CA . PHE A 1 86 ? -13.156 1.945 3.370 1.00 83.69 86 PHE A CA 1
ATOM 682 C C . PHE A 1 86 ? -11.857 2.501 2.787 1.00 83.69 86 PHE A C 1
ATOM 684 O O . PHE A 1 86 ? -11.418 2.033 1.739 1.00 83.69 86 PHE A O 1
ATOM 691 N N . ALA A 1 87 ? -11.219 3.459 3.463 1.00 84.69 87 ALA A N 1
ATOM 692 C CA . ALA A 1 87 ? -9.948 4.024 3.019 1.00 84.69 87 ALA A CA 1
ATOM 693 C C . ALA A 1 87 ? -8.839 2.961 2.962 1.00 84.69 87 ALA A C 1
ATOM 695 O O . ALA A 1 87 ? -8.079 2.924 1.994 1.00 84.69 87 ALA A O 1
ATOM 696 N N . VAL A 1 88 ? -8.780 2.060 3.949 1.00 83.94 88 VAL A N 1
ATOM 697 C CA . VAL A 1 88 ? -7.830 0.936 3.956 1.00 83.94 88 VAL A CA 1
ATOM 698 C C . VAL A 1 88 ? -8.099 -0.015 2.789 1.00 83.94 88 VAL A C 1
ATOM 700 O O . VAL A 1 88 ? -7.168 -0.350 2.060 1.00 83.94 88 VAL A O 1
ATOM 703 N N . PHE A 1 89 ? -9.356 -0.405 2.560 1.00 84.19 89 PHE A N 1
ATOM 704 C CA . PHE A 1 89 ? -9.723 -1.274 1.435 1.00 84.19 89 PHE A CA 1
ATOM 705 C C . PHE A 1 89 ? -9.426 -0.638 0.074 1.00 84.19 89 PHE A C 1
ATOM 707 O O . PHE A 1 89 ? -8.879 -1.292 -0.815 1.00 84.19 89 PHE A O 1
ATOM 714 N N . PHE A 1 90 ? -9.757 0.641 -0.094 1.00 88.00 90 PHE A N 1
ATOM 715 C CA . PHE A 1 90 ? -9.515 1.360 -1.340 1.00 88.00 90 PHE A CA 1
ATOM 716 C C . PHE A 1 90 ? -8.014 1.539 -1.596 1.00 88.00 90 PHE A C 1
ATOM 718 O O . PHE A 1 90 ? -7.538 1.269 -2.697 1.00 88.00 90 PHE A O 1
ATOM 725 N N . GLY A 1 91 ? -7.248 1.903 -0.562 1.00 86.44 91 GLY A N 1
ATOM 726 C CA . GLY A 1 91 ? -5.790 1.995 -0.632 1.00 86.44 91 GLY A CA 1
ATOM 727 C C . GLY A 1 91 ? -5.137 0.658 -0.981 1.00 86.44 91 GLY A C 1
ATOM 728 O O . GLY A 1 91 ? -4.273 0.609 -1.855 1.00 86.44 91 GLY A O 1
ATOM 729 N N . ALA A 1 92 ? -5.601 -0.436 -0.371 1.00 83.06 92 ALA A N 1
ATOM 730 C CA . ALA A 1 92 ? -5.164 -1.791 -0.695 1.00 83.06 92 ALA A CA 1
ATOM 731 C C . ALA A 1 92 ? -5.428 -2.146 -2.162 1.00 83.06 92 ALA A C 1
ATOM 733 O O . ALA A 1 92 ? -4.531 -2.629 -2.851 1.00 83.06 92 ALA A O 1
ATOM 734 N N . SER A 1 93 ? -6.638 -1.866 -2.654 1.00 84.75 93 SER A N 1
ATOM 735 C CA . SER A 1 93 ? -7.011 -2.131 -4.044 1.00 84.75 93 SER A CA 1
ATOM 736 C C . SER A 1 93 ? -6.142 -1.349 -5.026 1.00 84.75 93 SER A C 1
ATOM 738 O O . SER A 1 93 ? -5.697 -1.920 -6.017 1.00 84.75 93 SER A O 1
ATOM 740 N N . LEU A 1 94 ? -5.881 -0.066 -4.761 1.00 87.38 94 LEU A N 1
ATOM 741 C CA . LEU A 1 94 ? -5.016 0.752 -5.612 1.00 87.38 94 LEU A CA 1
ATOM 742 C C . LEU A 1 94 ? -3.575 0.245 -5.613 1.00 87.38 94 LEU A C 1
ATOM 744 O O . LEU A 1 94 ? -2.959 0.195 -6.674 1.00 87.38 94 LEU A O 1
ATOM 748 N N . LEU A 1 95 ? -3.051 -0.165 -4.454 1.00 83.25 95 LEU A N 1
ATOM 749 C CA . LEU A 1 95 ? -1.704 -0.727 -4.362 1.00 83.25 95 LEU A CA 1
ATOM 750 C C . LEU A 1 95 ? -1.575 -2.035 -5.144 1.00 83.25 95 LEU A C 1
ATOM 752 O O . LEU A 1 95 ? -0.579 -2.227 -5.832 1.00 83.25 95 LEU A O 1
ATOM 756 N N . ILE A 1 96 ? -2.580 -2.913 -5.073 1.00 82.81 96 ILE A N 1
ATOM 757 C CA . ILE A 1 96 ? -2.601 -4.163 -5.845 1.00 82.81 96 ILE A CA 1
ATOM 758 C C . ILE A 1 96 ? -2.669 -3.861 -7.346 1.00 82.81 96 ILE A C 1
ATOM 760 O O . ILE A 1 96 ? -1.922 -4.453 -8.119 1.00 82.81 96 ILE A O 1
ATOM 764 N N . SER A 1 97 ? -3.511 -2.917 -7.770 1.00 82.56 97 SER A N 1
ATOM 765 C CA . SER A 1 97 ? -3.596 -2.522 -9.181 1.00 82.56 97 SER A CA 1
ATOM 766 C C . SER A 1 97 ? -2.292 -1.905 -9.693 1.00 82.56 97 SER A C 1
ATOM 768 O O . SER A 1 97 ? -1.842 -2.249 -10.783 1.00 82.56 97 SER A O 1
ATOM 770 N N . ALA A 1 98 ? -1.662 -1.030 -8.905 1.00 81.94 98 ALA A N 1
ATOM 771 C CA . ALA A 1 98 ? -0.364 -0.447 -9.235 1.00 81.94 98 ALA A CA 1
ATOM 772 C C . ALA A 1 98 ? 0.721 -1.525 -9.329 1.00 81.94 98 ALA A C 1
ATOM 774 O O . ALA A 1 98 ? 1.512 -1.514 -10.264 1.00 81.94 98 ALA A O 1
ATOM 775 N N . TRP A 1 99 ? 0.707 -2.490 -8.407 1.00 80.00 99 TRP A N 1
ATOM 776 C CA . TRP A 1 99 ? 1.615 -3.630 -8.417 1.00 80.00 99 TRP A CA 1
ATOM 777 C C . TRP A 1 99 ? 1.488 -4.474 -9.692 1.00 80.00 99 TRP A C 1
ATOM 779 O O . TRP A 1 99 ? 2.484 -4.775 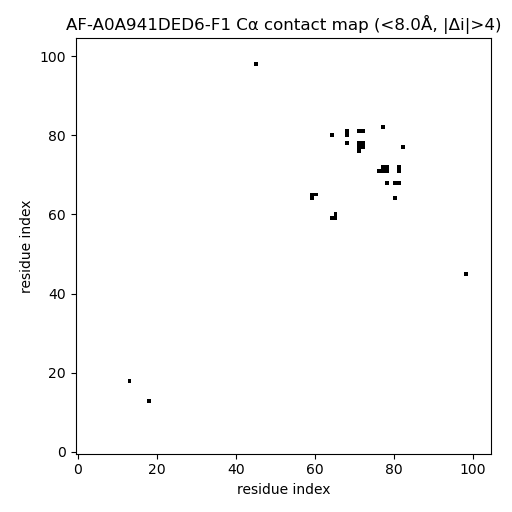-10.347 1.00 80.00 99 TRP A O 1
ATOM 789 N N . VAL A 1 100 ? 0.257 -4.827 -10.073 1.00 80.56 100 VAL A N 1
ATOM 790 C CA . VAL A 1 100 ? -0.016 -5.586 -11.304 1.00 80.56 100 VAL A CA 1
ATOM 791 C C . VAL A 1 100 ? 0.454 -4.820 -12.538 1.00 80.56 100 VAL A C 1
ATOM 793 O O . VAL A 1 100 ? 0.993 -5.432 -13.454 1.00 80.56 100 VAL A O 1
ATOM 796 N N . LEU A 1 101 ? 0.294 -3.494 -12.552 1.00 77.56 101 LEU A N 1
ATOM 797 C CA . LEU A 1 101 ? 0.771 -2.661 -13.653 1.00 77.56 101 LEU A CA 1
ATOM 798 C C . LEU A 1 101 ? 2.303 -2.658 -13.738 1.00 77.56 101 LEU A C 1
ATOM 800 O O . LEU A 1 101 ? 2.839 -2.814 -14.826 1.00 77.56 101 LEU A O 1
ATOM 804 N N . THR A 1 102 ? 3.001 -2.563 -12.601 1.00 78.19 102 THR A N 1
ATOM 805 C CA . THR A 1 102 ? 4.473 -2.594 -12.572 1.00 78.19 102 THR A CA 1
ATOM 806 C C . THR A 1 102 ? 5.080 -3.951 -12.927 1.00 78.19 102 THR A C 1
ATOM 808 O O . THR A 1 102 ? 6.227 -3.996 -13.349 1.00 78.19 102 THR A O 1
ATOM 811 N N . GLU A 1 103 ? 4.349 -5.056 -12.746 1.00 68.00 103 GLU A N 1
ATOM 812 C CA . GLU A 1 103 ? 4.807 -6.398 -13.148 1.00 68.00 103 GLU A CA 1
ATOM 813 C C . GLU A 1 103 ? 4.492 -6.701 -14.628 1.00 68.00 103 GLU A C 1
ATOM 815 O O . GLU A 1 103 ? 5.040 -7.640 -15.200 1.00 68.00 103 GLU A O 1
ATOM 820 N N . ALA A 1 104 ? 3.589 -5.932 -15.250 1.00 65.06 104 ALA A N 1
ATOM 821 C CA . ALA A 1 104 ? 3.205 -6.088 -16.654 1.00 65.06 104 ALA A CA 1
ATOM 822 C C . ALA A 1 104 ? 4.140 -5.355 -17.640 1.00 65.06 104 ALA A C 1
ATOM 824 O O . ALA A 1 104 ? 4.007 -5.559 -18.849 1.00 65.06 104 ALA A O 1
ATOM 825 N N . GLU A 1 105 ? 5.056 -4.522 -17.134 1.00 53.09 105 GLU A N 1
ATOM 826 C CA . GLU A 1 105 ? 6.121 -3.827 -17.881 1.00 53.09 105 GLU A CA 1
ATOM 827 C C . GLU A 1 105 ? 7.432 -4.636 -17.910 1.00 53.09 105 GLU A C 1
ATOM 829 O O . GLU A 1 105 ? 8.070 -4.677 -18.990 1.00 53.09 105 GLU A O 1
#

Secondary structure (DSSP, 8-state):
-PPPPPP-HHHHHHHH--S----TTHHHHHHHHS-------HHHHHHHHHHHHHHHHHHHHHSHHHHHHHHHHHTT---HHHHHHHHHHHHHHHHHHHHHHHH--

pLDDT: mean 74.86, std 11.09, range [34.88, 88.0]

Organism: NCBI:txid2828731

Foldseek 3Di:
DDDPDPPDVVVVVCVVDPDDDDCVCVVVVVVVPPPDPPPPPCVVVVVVVVVVLVVVVVVCVVDCLVVVLVVCVVVVHPDPSVVVVVVSVVVVVVVVVVVVVVVVD

Nearest PDB structures (foldseek):
  1avo-assembly1_B  TM=2.173E-01  e=5.685E+00  Homo sapiens

Radius of gyration: 27.47 Å; Cα contacts (8 Å, |Δi|>4): 17; chains: 1; bounding box: 55×49×65 Å

Mean predicted aligned error: 15.96 Å

Solvent-accessible surface area (backbone atoms only — not comparable to full-atom values): 6416 Å² total; per-residue (Å²): 140,80,82,79,79,71,78,62,62,68,60,59,53,52,73,74,42,94,62,88,74,85,58,88,56,49,65,57,57,50,59,71,66,50,74,74,76,75,76,70,70,55,65,58,58,51,51,53,49,53,54,51,52,51,52,49,51,51,53,41,68,76,33,70,60,45,59,50,35,51,51,32,53,74,68,71,42,90,42,72,66,46,53,53,52,50,49,51,54,51,51,51,52,50,51,52,53,52,49,55,54,67,74,72,109